Protein AF-A0A2D6JGN4-F1 (afdb_monomer)

pLDDT: mean 92.51, std 5.11, range [67.5, 97.12]

Foldseek 3Di:
DDPVLLVVLLVVLLVDPVLLVLLLVLLPPPVDDLVRSLVSSLVVCVVVVHDVSNNVCSVVSNDVVSSVVSNVSSVVSD

Sequence (78 aa):
MNEDELVDVLLVLKENADLRDIFLKVLEQASFSQQQRIAVLRNSLEQKKAPQEIIGFLKSLSDVHTANFVYTELKKAA

Nearest PDB structures (foldseek):
  6tml-assembly1_G2  TM=5.735E-01  e=2.221E+00  Toxoplasma gondii GT1
  5y0t-assembly1_A  TM=4.446E-01  e=1.128E+00  Thermotoga maritima
  5y0r-assembly1_A  TM=4.178E-01  e=9.524E-01  Thermotoga maritima
  6tmh-assembly1_G  TM=5.369E-01  e=3.297E+00  Toxoplasma gondii GT1
  5y0t-assembly2_C  TM=4.096E-01  e=1.583E+00  Thermotoga maritima

Secondary structure (DSSP, 8-state):
--HHHHHHHHHHHHH-HHHHHHHHHHHT-TTS-HHHHHHHHHHHHHHTT--HHHHHHTTGGGSHHHHHHHHHHHHTT-

Radius of gyration: 11.13 Å; Cα contacts (8 Å, |Δi|>4): 58; chains: 1; bounding box: 24×25×27 Å

Mean predicted aligned error: 2.87 Å

Solvent-accessible surface area (backbone atoms only — not comparable to full-atom values): 4477 Å² total; per-residue (Å²): 136,55,73,68,61,53,51,55,48,49,49,55,35,50,75,34,61,72,57,33,52,52,51,47,62,45,72,65,39,80,89,49,52,60,68,54,36,43,52,51,50,48,55,56,35,60,76,67,65,52,62,66,67,58,62,58,49,47,64,58,40,68,41,66,67,53,38,51,50,51,48,54,58,46,61,76,61,106

Structure (mmCIF, N/CA/C/O backbone):
data_AF-A0A2D6JGN4-F1
#
_entry.id   AF-A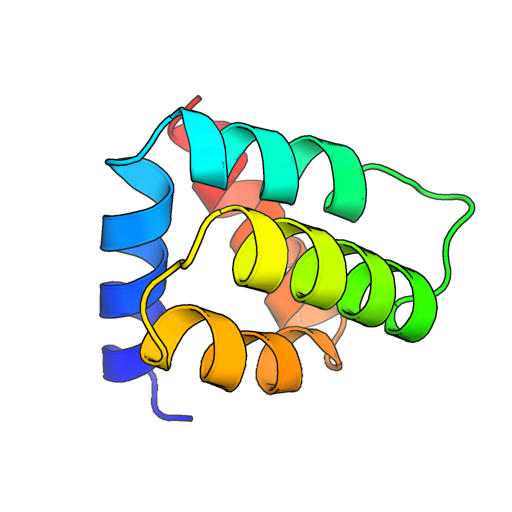0A2D6JGN4-F1
#
loop_
_atom_site.group_PDB
_atom_site.id
_atom_site.type_symbol
_atom_site.label_atom_id
_atom_site.label_alt_id
_atom_site.label_comp_id
_atom_site.label_asym_id
_atom_site.label_entity_id
_atom_site.label_seq_id
_atom_site.pdbx_PDB_ins_code
_atom_site.Cartn_x
_atom_site.Cartn_y
_atom_site.Cartn_z
_atom_site.occupancy
_atom_site.B_iso_or_equiv
_atom_site.auth_seq_id
_atom_site.auth_comp_id
_atom_site.auth_asym_id
_atom_site.auth_atom_id
_atom_site.pdbx_PDB_model_num
ATOM 1 N N . MET A 1 1 ? 13.235 -5.975 5.766 1.00 67.50 1 MET A N 1
ATOM 2 C CA . MET A 1 1 ? 11.864 -6.212 6.222 1.00 67.50 1 MET A CA 1
ATOM 3 C C . MET A 1 1 ? 11.658 -7.697 6.140 1.00 67.50 1 MET A C 1
ATOM 5 O O . MET A 1 1 ? 11.996 -8.274 5.109 1.00 67.50 1 MET A O 1
ATOM 9 N N . ASN A 1 2 ? 11.243 -8.296 7.237 1.00 76.88 2 ASN A N 1
ATOM 10 C CA . ASN A 1 2 ? 11.160 -9.743 7.371 1.00 76.88 2 ASN A CA 1
ATOM 11 C C . ASN A 1 2 ? 9.751 -10.188 6.941 1.00 76.88 2 ASN A C 1
ATOM 13 O O . ASN A 1 2 ? 8.855 -9.350 6.838 1.00 76.88 2 ASN A O 1
ATOM 17 N N . GLU A 1 3 ? 9.544 -11.474 6.649 1.00 77.06 3 GLU A N 1
ATOM 18 C CA . GLU A 1 3 ? 8.232 -11.966 6.188 1.00 77.06 3 GLU A CA 1
ATOM 19 C C . GLU A 1 3 ? 7.115 -11.677 7.205 1.00 77.06 3 GLU A C 1
ATOM 21 O O . GLU A 1 3 ? 6.036 -11.245 6.807 1.00 77.06 3 GLU A O 1
ATOM 26 N N . ASP A 1 4 ? 7.404 -11.793 8.503 1.00 82.12 4 ASP A N 1
ATOM 27 C CA . ASP A 1 4 ? 6.447 -11.501 9.580 1.00 82.12 4 ASP A CA 1
ATOM 28 C C . ASP A 1 4 ? 5.958 -10.040 9.547 1.00 82.12 4 ASP A C 1
ATOM 30 O O . ASP A 1 4 ? 4.760 -9.773 9.609 1.00 82.12 4 ASP A O 1
ATOM 34 N N . GLU A 1 5 ? 6.866 -9.083 9.322 1.00 83.69 5 GLU A N 1
ATOM 35 C CA . GLU A 1 5 ? 6.523 -7.654 9.234 1.00 83.69 5 GLU A CA 1
ATOM 36 C C . GLU A 1 5 ? 5.634 -7.352 8.012 1.00 83.69 5 GLU A C 1
ATOM 38 O O . GLU A 1 5 ? 4.784 -6.461 8.055 1.00 83.69 5 GLU A O 1
ATOM 43 N N . LEU A 1 6 ? 5.815 -8.087 6.906 1.00 85.69 6 LEU A N 1
ATOM 44 C CA . LEU A 1 6 ? 4.956 -7.962 5.726 1.00 85.69 6 LEU A CA 1
ATOM 45 C C . LEU A 1 6 ? 3.537 -8.455 6.022 1.00 85.69 6 LEU A C 1
ATOM 47 O O . LEU A 1 6 ? 2.569 -7.831 5.583 1.00 85.69 6 LEU A O 1
ATOM 51 N N . VAL A 1 7 ? 3.426 -9.579 6.731 1.00 89.44 7 VAL A N 1
ATOM 52 C CA . VAL A 1 7 ? 2.143 -10.187 7.095 1.00 89.44 7 VAL A CA 1
ATOM 53 C C . VAL A 1 7 ? 1.353 -9.251 8.002 1.00 89.44 7 VAL A C 1
ATOM 55 O O . VAL A 1 7 ? 0.193 -8.970 7.697 1.00 89.44 7 VAL A O 1
ATOM 58 N N . ASP A 1 8 ? 1.984 -8.701 9.037 1.00 91.19 8 ASP A N 1
ATOM 59 C CA . ASP A 1 8 ? 1.332 -7.783 9.975 1.00 91.19 8 ASP A CA 1
ATOM 60 C C . ASP A 1 8 ? 0.799 -6.534 9.264 1.00 91.19 8 ASP A C 1
ATOM 62 O O . ASP A 1 8 ? -0.368 -6.162 9.414 1.00 91.19 8 ASP A O 1
ATOM 66 N N . VAL A 1 9 ? 1.611 -5.920 8.397 1.00 92.50 9 VAL A N 1
ATOM 67 C CA . VAL A 1 9 ? 1.171 -4.747 7.630 1.00 92.50 9 VAL A CA 1
ATOM 68 C C . VAL A 1 9 ? 0.040 -5.103 6.666 1.00 92.50 9 VAL A C 1
ATOM 70 O O . VAL A 1 9 ? -0.915 -4.336 6.534 1.00 92.50 9 VAL A O 1
ATOM 73 N N . LEU A 1 10 ? 0.101 -6.260 6.002 1.00 93.81 10 LEU A N 1
ATOM 74 C CA . LEU A 1 10 ? -0.981 -6.706 5.125 1.00 93.81 10 LEU A CA 1
ATOM 75 C C . LEU A 1 10 ? -2.284 -6.934 5.888 1.00 93.81 10 LEU A C 1
ATOM 77 O O . LEU A 1 10 ? -3.337 -6.589 5.358 1.00 93.81 10 LEU A O 1
ATOM 81 N N . LEU A 1 11 ? -2.237 -7.479 7.104 1.00 94.31 11 LEU A N 1
ATOM 82 C CA . LEU A 1 11 ? -3.422 -7.631 7.949 1.00 94.31 11 LEU A CA 1
ATOM 83 C C . LEU A 1 11 ? -4.037 -6.266 8.269 1.00 94.31 11 LEU A C 1
ATOM 85 O O . LEU A 1 11 ? -5.213 -6.050 7.976 1.00 94.31 11 LEU A O 1
ATOM 89 N N . VAL A 1 12 ? -3.227 -5.309 8.732 1.00 93.94 12 VAL A N 1
ATOM 90 C CA . VAL A 1 12 ? -3.696 -3.944 9.029 1.00 93.94 12 VAL A CA 1
ATOM 91 C C . VAL A 1 12 ? -4.316 -3.282 7.795 1.00 93.94 12 VAL A C 1
ATOM 93 O O . VAL A 1 12 ? -5.384 -2.673 7.877 1.00 93.94 12 VAL A O 1
ATOM 96 N N . LEU A 1 13 ? -3.675 -3.410 6.630 1.00 95.06 13 LEU A N 1
ATOM 97 C CA . LEU A 1 13 ? -4.199 -2.863 5.379 1.00 95.06 13 LEU A CA 1
ATOM 98 C C . LEU A 1 13 ? -5.482 -3.570 4.926 1.00 95.06 13 LEU A C 1
ATOM 100 O O . LEU A 1 13 ? -6.346 -2.916 4.358 1.00 95.06 13 LEU A O 1
ATOM 104 N N . LYS A 1 14 ? -5.636 -4.878 5.162 1.00 94.94 14 LYS A N 1
ATOM 105 C CA . LYS A 1 14 ? -6.850 -5.629 4.801 1.00 94.94 14 LYS A CA 1
ATOM 106 C C . LYS A 1 14 ? -8.036 -5.267 5.692 1.00 94.94 14 LYS A C 1
ATOM 108 O O . LYS A 1 14 ? -9.147 -5.167 5.173 1.00 94.94 14 LYS A O 1
ATOM 113 N N . GLU A 1 15 ? -7.806 -5.059 6.985 1.00 94.69 15 GLU A N 1
ATOM 114 C CA . GLU A 1 15 ? -8.842 -4.723 7.972 1.00 94.69 15 GLU A CA 1
ATOM 115 C C . GLU A 1 15 ? -9.273 -3.250 7.907 1.00 94.69 15 GLU A C 1
ATOM 117 O O . GLU A 1 15 ? -10.410 -2.914 8.238 1.00 94.69 15 GLU A O 1
ATOM 122 N N . ASN A 1 16 ? -8.394 -2.361 7.438 1.00 93.94 16 ASN A N 1
ATOM 123 C CA . ASN A 1 16 ? -8.686 -0.939 7.305 1.00 93.94 16 ASN A CA 1
ATOM 124 C C . ASN A 1 16 ? -9.071 -0.574 5.860 1.00 93.94 16 ASN A C 1
ATOM 126 O O . ASN A 1 16 ? -8.206 -0.285 5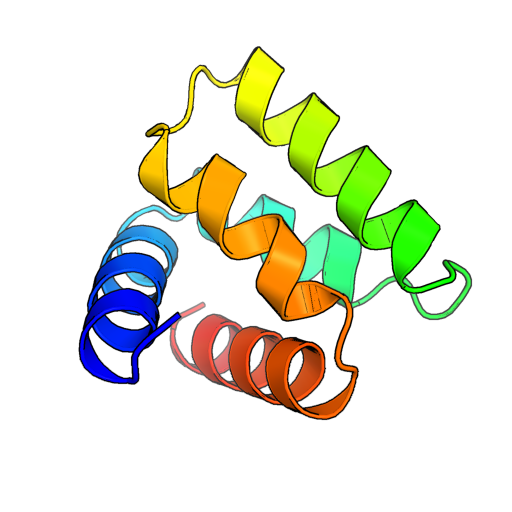.033 1.00 93.94 16 ASN A O 1
ATOM 130 N N . ALA A 1 17 ? -10.377 -0.544 5.571 1.00 93.38 17 ALA A N 1
ATOM 131 C CA . ALA A 1 17 ? -10.911 -0.260 4.232 1.00 93.38 17 ALA A CA 1
ATOM 132 C C . ALA A 1 17 ? -10.393 1.062 3.631 1.00 93.38 17 ALA A C 1
ATOM 134 O O . ALA A 1 17 ? -10.022 1.108 2.461 1.00 93.38 17 ALA A O 1
ATOM 135 N N . ASP A 1 18 ? -10.281 2.115 4.443 1.00 93.56 18 ASP A N 1
ATOM 136 C CA . ASP A 1 18 ? -9.765 3.417 4.013 1.00 93.56 18 ASP A CA 1
ATOM 137 C C . ASP A 1 18 ? -8.318 3.334 3.508 1.00 93.56 18 ASP A C 1
ATOM 139 O O . ASP A 1 18 ? -7.968 3.921 2.480 1.00 93.56 18 ASP A O 1
ATOM 143 N N . LEU A 1 19 ? -7.457 2.631 4.249 1.00 94.38 19 LEU A N 1
ATOM 144 C CA . LEU A 1 19 ? -6.061 2.442 3.864 1.00 94.38 19 LEU A CA 1
ATOM 145 C C . LEU A 1 19 ? -5.954 1.496 2.670 1.00 94.38 19 LEU A C 1
ATOM 147 O O . LEU A 1 19 ? -5.226 1.796 1.724 1.00 94.38 19 LEU A O 1
ATOM 151 N N . ARG A 1 20 ? -6.720 0.402 2.670 1.00 96.25 20 ARG A N 1
ATOM 152 C CA . ARG A 1 20 ? -6.803 -0.541 1.551 1.00 96.25 20 ARG A CA 1
ATOM 153 C C . ARG A 1 20 ? -7.107 0.169 0.240 1.00 96.25 20 ARG A C 1
ATOM 155 O O . ARG A 1 20 ? -6.384 -0.012 -0.738 1.00 96.25 20 ARG A O 1
ATOM 162 N N . ASP A 1 21 ? -8.131 1.014 0.237 1.00 96.00 21 ASP A N 1
ATOM 163 C CA . ASP A 1 21 ? -8.585 1.728 -0.951 1.00 96.00 21 ASP A CA 1
ATOM 164 C C . ASP A 1 21 ? -7.535 2.713 -1.462 1.00 96.00 21 ASP A C 1
ATOM 166 O O . ASP A 1 21 ? -7.355 2.851 -2.673 1.00 96.00 21 ASP A O 1
ATOM 170 N N . ILE A 1 22 ? -6.809 3.382 -0.561 1.00 95.94 22 ILE A N 1
ATOM 171 C CA . ILE A 1 22 ? -5.676 4.237 -0.936 1.00 95.94 22 ILE A CA 1
ATOM 172 C C . ILE A 1 22 ? -4.598 3.409 -1.632 1.00 95.94 22 ILE A C 1
ATOM 174 O O . ILE A 1 22 ? -4.141 3.782 -2.715 1.00 95.94 22 ILE A O 1
ATOM 178 N N . PHE A 1 23 ? -4.207 2.282 -1.036 1.00 96.62 23 PHE A N 1
ATOM 179 C CA . PHE A 1 23 ? -3.184 1.415 -1.609 1.00 96.62 23 PHE A CA 1
ATOM 180 C C . PHE A 1 23 ? -3.596 0.884 -2.979 1.00 96.62 23 PHE A C 1
ATOM 182 O O . PHE A 1 23 ? -2.824 1.008 -3.929 1.00 96.62 23 PHE A O 1
ATOM 189 N N . LEU A 1 24 ? -4.816 0.365 -3.113 1.00 97.12 24 LEU A N 1
ATOM 190 C CA . LEU A 1 24 ? -5.332 -0.143 -4.382 1.00 97.12 24 LEU A CA 1
ATOM 191 C C . LEU A 1 24 ? -5.368 0.947 -5.455 1.00 97.12 24 LEU A C 1
ATOM 193 O O . LEU A 1 24 ? -4.806 0.749 -6.533 1.00 97.12 24 LEU A O 1
ATOM 197 N N . LYS A 1 25 ? -5.938 2.121 -5.147 1.00 96.50 25 LYS A N 1
ATOM 198 C CA . LYS A 1 25 ? -6.035 3.239 -6.099 1.00 96.50 25 LYS A CA 1
ATOM 199 C C . LYS A 1 25 ? -4.678 3.665 -6.634 1.00 96.50 25 LYS A C 1
ATOM 201 O O . LYS A 1 25 ? -4.578 3.963 -7.821 1.00 96.50 25 LYS A O 1
ATOM 206 N N . VAL A 1 26 ? -3.654 3.719 -5.778 1.00 96.81 26 VAL A N 1
ATOM 207 C CA . VAL A 1 26 ? -2.312 4.171 -6.169 1.00 96.81 26 VAL A CA 1
ATOM 208 C C . VAL A 1 26 ? -1.528 3.072 -6.888 1.00 96.81 26 VAL A C 1
ATOM 210 O O . VAL A 1 26 ? -0.882 3.355 -7.896 1.00 96.81 26 VAL A O 1
ATOM 213 N N . LEU A 1 27 ? -1.585 1.825 -6.411 1.00 95.06 27 LEU A N 1
ATOM 214 C CA . LEU A 1 27 ? -0.869 0.705 -7.032 1.00 95.06 27 LEU A CA 1
ATOM 215 C C . LEU A 1 27 ? -1.429 0.347 -8.417 1.00 95.06 27 LEU A C 1
ATOM 217 O O . LEU A 1 27 ? -0.670 -0.083 -9.283 1.00 95.06 27 LEU A O 1
ATOM 221 N N . GLU A 1 28 ? -2.717 0.598 -8.660 1.00 95.00 28 GLU A N 1
ATOM 222 C CA . GLU A 1 28 ? -3.361 0.396 -9.963 1.00 95.00 28 GLU A CA 1
ATOM 223 C C . GLU A 1 28 ? -3.001 1.477 -11.004 1.00 95.00 28 GLU A C 1
ATOM 225 O O . GLU A 1 28 ? -3.226 1.281 -12.199 1.00 95.00 28 GLU A O 1
ATOM 230 N N . GLN A 1 29 ? -2.389 2.603 -10.602 1.00 93.81 29 GLN A N 1
ATOM 231 C CA . GLN A 1 29 ? -1.981 3.659 -11.540 1.00 93.81 29 GLN A CA 1
ATOM 23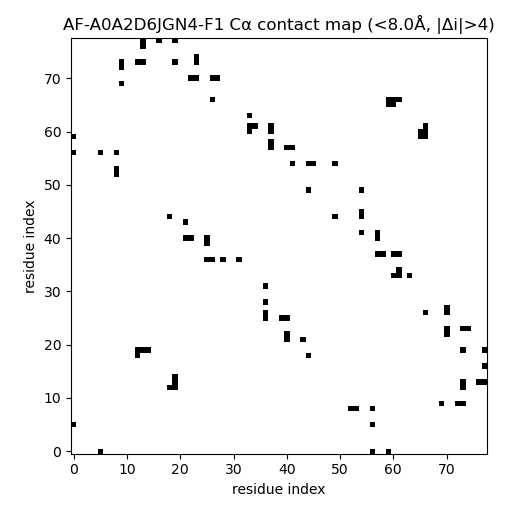2 C C . GLN A 1 29 ? -0.805 3.204 -12.411 1.00 93.81 29 GLN A C 1
ATOM 234 O O . GLN A 1 29 ? 0.365 3.409 -12.073 1.00 93.81 29 GLN A O 1
ATOM 239 N N . ALA A 1 30 ? -1.104 2.605 -13.564 1.00 87.75 30 ALA A N 1
ATOM 240 C CA . ALA A 1 30 ? -0.115 2.114 -14.528 1.00 87.75 30 ALA A CA 1
ATOM 241 C C . ALA A 1 30 ? 0.810 3.214 -15.084 1.00 87.75 30 ALA A C 1
ATOM 243 O O . ALA A 1 30 ? 1.943 2.925 -15.457 1.00 87.75 30 ALA A O 1
ATOM 244 N N . SER A 1 31 ? 0.351 4.469 -15.112 1.00 93.06 31 SER A N 1
ATOM 245 C CA . SER A 1 31 ? 1.132 5.623 -15.576 1.00 93.06 31 SER A CA 1
ATOM 246 C C . SER A 1 31 ? 2.192 6.091 -14.577 1.00 93.06 31 SER A C 1
ATOM 248 O O . SER A 1 31 ? 3.106 6.819 -14.962 1.00 93.06 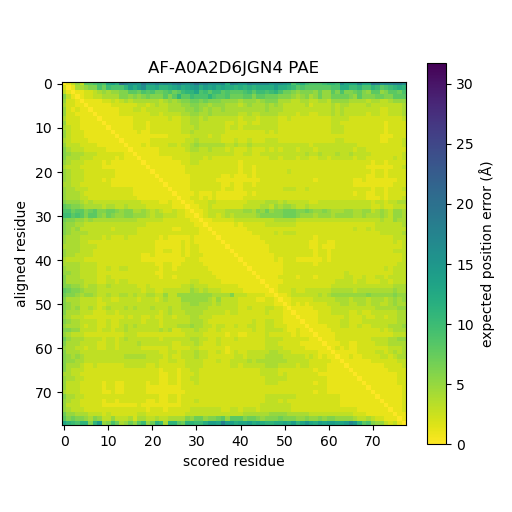31 SER A O 1
ATOM 250 N N . PHE A 1 32 ? 2.082 5.705 -13.302 1.00 93.62 32 PHE A N 1
ATOM 251 C CA . PHE A 1 32 ? 3.035 6.108 -12.274 1.00 93.62 32 PHE A CA 1
ATOM 252 C C . PHE A 1 32 ? 4.204 5.134 -12.210 1.00 93.62 32 PHE A C 1
ATOM 254 O O . PHE A 1 32 ? 4.024 3.916 -12.155 1.00 93.62 32 PHE A O 1
ATOM 261 N N . SER A 1 33 ? 5.412 5.686 -12.119 1.00 95.25 33 SER A N 1
ATOM 262 C CA . SER A 1 33 ? 6.579 4.914 -11.711 1.00 95.25 33 SER A CA 1
ATOM 263 C C . SER A 1 33 ? 6.420 4.430 -10.268 1.00 95.25 33 SER A C 1
ATOM 265 O O . SER A 1 33 ? 5.673 5.004 -9.468 1.00 95.25 33 SER A O 1
ATOM 267 N N . GLN A 1 3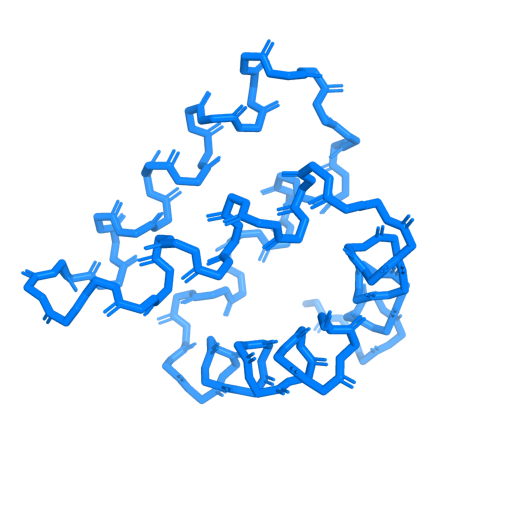4 ? 7.169 3.396 -9.888 1.00 93.88 34 GLN A N 1
ATOM 268 C CA . GLN A 1 34 ? 7.081 2.851 -8.535 1.00 93.88 34 GLN A CA 1
ATOM 269 C C . GLN A 1 34 ? 7.452 3.887 -7.458 1.00 93.88 34 GLN A C 1
ATOM 271 O O . GLN A 1 34 ? 6.796 3.973 -6.423 1.00 93.88 34 GLN A O 1
ATOM 276 N N . GLN A 1 35 ? 8.437 4.748 -7.732 1.00 95.12 35 GLN A N 1
ATOM 277 C CA . GLN A 1 35 ? 8.802 5.846 -6.832 1.00 95.12 35 GLN A CA 1
ATOM 278 C C . GLN A 1 35 ? 7.688 6.892 -6.698 1.00 95.12 35 GLN A C 1
ATOM 280 O O . GLN A 1 35 ? 7.449 7.386 -5.597 1.00 95.12 35 GLN A O 1
ATOM 285 N N . GLN A 1 36 ? 6.977 7.204 -7.788 1.00 96.31 36 GLN A N 1
ATOM 286 C CA . GLN A 1 36 ? 5.822 8.106 -7.742 1.00 96.31 36 GLN A CA 1
ATOM 287 C C . GLN A 1 36 ? 4.689 7.507 -6.905 1.00 96.31 36 GLN A C 1
ATOM 289 O O . GLN A 1 36 ? 4.145 8.197 -6.046 1.00 96.31 36 GLN A O 1
ATOM 294 N N . ARG A 1 37 ? 4.384 6.214 -7.082 1.00 96.50 37 ARG A N 1
ATOM 295 C CA . ARG A 1 37 ? 3.394 5.501 -6.255 1.00 96.50 37 ARG A CA 1
ATOM 296 C C . ARG A 1 37 ? 3.753 5.567 -4.773 1.00 96.50 37 ARG A C 1
ATOM 298 O O . ARG A 1 37 ? 2.913 5.932 -3.960 1.00 96.50 37 ARG A O 1
ATOM 305 N N . ILE A 1 38 ? 5.011 5.294 -4.425 1.00 96.62 38 ILE A N 1
ATOM 306 C CA . ILE A 1 38 ? 5.504 5.376 -3.041 1.00 96.62 38 ILE A CA 1
ATOM 307 C C . ILE A 1 38 ? 5.367 6.792 -2.475 1.00 96.62 38 ILE A C 1
ATOM 309 O O . ILE A 1 38 ? 4.923 6.951 -1.339 1.00 96.62 38 ILE A O 1
ATOM 313 N N . ALA A 1 39 ? 5.728 7.821 -3.246 1.00 96.75 39 ALA A N 1
ATOM 314 C CA . ALA A 1 39 ? 5.616 9.210 -2.808 1.00 96.75 39 ALA A CA 1
ATOM 315 C C . ALA A 1 39 ? 4.155 9.609 -2.544 1.00 96.75 39 ALA A C 1
ATOM 317 O O . ALA A 1 39 ? 3.853 10.222 -1.522 1.00 96.75 39 ALA A O 1
ATOM 318 N N . VAL A 1 40 ? 3.240 9.209 -3.431 1.00 97.12 40 VAL A N 1
ATOM 319 C CA . VAL A 1 40 ? 1.802 9.457 -3.271 1.00 97.12 40 VAL A CA 1
ATOM 320 C C . VAL A 1 40 ? 1.260 8.724 -2.045 1.00 97.12 40 VAL A C 1
ATOM 322 O O . VAL A 1 40 ? 0.603 9.350 -1.217 1.00 97.12 40 VAL A O 1
ATOM 325 N N . LEU A 1 41 ? 1.592 7.438 -1.877 1.00 97.12 41 LEU A N 1
ATOM 326 C CA . LEU A 1 41 ? 1.196 6.658 -0.701 1.00 97.12 41 LEU A CA 1
ATOM 327 C C . LEU A 1 41 ? 1.689 7.300 0.591 1.00 97.12 41 LEU A C 1
ATOM 329 O O . LEU A 1 41 ? 0.907 7.459 1.523 1.00 97.12 41 LEU A O 1
ATOM 333 N N . ARG A 1 42 ? 2.960 7.716 0.644 1.00 96.88 42 ARG A N 1
ATOM 334 C CA . ARG A 1 42 ? 3.526 8.381 1.822 1.00 96.88 42 ARG A CA 1
ATOM 335 C C . ARG A 1 42 ? 2.729 9.627 2.189 1.00 96.88 42 ARG A C 1
ATOM 337 O O . ARG A 1 42 ? 2.281 9.728 3.326 1.00 96.88 42 ARG A O 1
ATOM 344 N N . ASN A 1 43 ? 2.486 10.512 1.225 1.00 96.44 43 ASN A N 1
ATOM 345 C CA . ASN A 1 43 ? 1.726 11.738 1.462 1.00 96.44 43 ASN A CA 1
ATOM 346 C C . ASN A 1 43 ? 0.307 11.437 1.974 1.00 96.44 43 ASN A C 1
ATOM 348 O O . ASN A 1 43 ? -0.148 12.057 2.933 1.00 96.44 43 ASN A O 1
ATOM 352 N N . SER A 1 44 ? -0.394 10.469 1.371 1.00 96.19 44 SER A N 1
ATOM 353 C CA . SER A 1 44 ? -1.739 10.074 1.813 1.00 96.19 44 SER A CA 1
ATOM 354 C C . SER A 1 44 ? -1.748 9.478 3.224 1.00 96.19 44 SER A C 1
ATOM 356 O O . SER A 1 44 ? -2.661 9.750 4.006 1.00 96.19 44 SER A O 1
ATOM 358 N N . LEU A 1 45 ? -0.734 8.684 3.569 1.00 95.00 45 LEU A N 1
ATOM 359 C CA . LEU A 1 45 ? -0.610 8.040 4.876 1.00 95.00 45 LEU A CA 1
ATOM 360 C C . LEU A 1 45 ? -0.252 9.028 5.984 1.00 95.00 45 LEU A C 1
ATOM 362 O O . LEU A 1 45 ? -0.838 8.964 7.063 1.00 95.00 45 LEU A O 1
ATOM 366 N N . GLU A 1 46 ? 0.642 9.976 5.711 1.00 94.19 46 GLU A N 1
ATOM 367 C CA . GLU A 1 46 ? 0.981 11.055 6.643 1.00 94.19 46 GLU A CA 1
ATOM 368 C C . GLU A 1 46 ? -0.242 11.937 6.936 1.00 94.19 46 GLU A C 1
ATOM 370 O O . GLU A 1 46 ? -0.532 12.231 8.096 1.00 94.19 46 GLU A O 1
ATOM 375 N N . GLN A 1 47 ? -1.030 12.280 5.910 1.00 93.94 47 GLN A N 1
ATOM 376 C CA . GLN A 1 47 ? -2.275 13.041 6.077 1.00 93.94 47 GLN A CA 1
ATOM 377 C C . GLN A 1 47 ? -3.313 12.300 6.929 1.00 93.94 47 GLN A C 1
ATOM 379 O O . GLN A 1 47 ? -3.988 12.915 7.756 1.00 93.94 47 GLN A O 1
ATOM 384 N N . LYS A 1 48 ? -3.427 10.977 6.761 1.00 92.06 48 LYS A N 1
ATOM 385 C CA . LYS A 1 48 ? -4.316 10.130 7.569 1.00 92.06 48 LYS A CA 1
ATOM 386 C C . LYS A 1 48 ? -3.735 9.741 8.932 1.00 92.06 48 LYS A C 1
ATOM 388 O O . LYS A 1 48 ? -4.426 9.064 9.688 1.00 92.06 48 LYS A O 1
ATOM 393 N N . LYS A 1 49 ? -2.509 10.169 9.264 1.00 91.31 49 LYS A N 1
ATOM 394 C CA . LYS A 1 49 ? -1.784 9.767 10.483 1.00 91.31 49 LYS A CA 1
ATOM 395 C C . LYS A 1 49 ? -1.729 8.242 10.641 1.00 91.31 49 LYS A C 1
ATOM 397 O O . LYS A 1 49 ? -1.985 7.711 11.720 1.00 91.31 49 LYS A O 1
ATOM 402 N N . ALA A 1 50 ? -1.450 7.542 9.542 1.00 91.31 50 ALA A N 1
ATOM 403 C CA . ALA A 1 50 ? -1.346 6.090 9.543 1.00 91.31 50 ALA A CA 1
ATOM 404 C C . ALA A 1 50 ? -0.213 5.608 10.475 1.00 91.31 50 ALA A C 1
ATOM 406 O O . ALA A 1 50 ? 0.751 6.349 10.695 1.00 91.31 50 ALA A O 1
ATOM 407 N N . PRO A 1 51 ? -0.294 4.369 10.997 1.00 90.50 51 PRO A N 1
ATOM 408 C CA . PRO A 1 51 ? 0.765 3.787 11.812 1.00 90.50 51 PRO A CA 1
ATOM 409 C C . PRO A 1 51 ? 2.142 3.864 11.142 1.00 90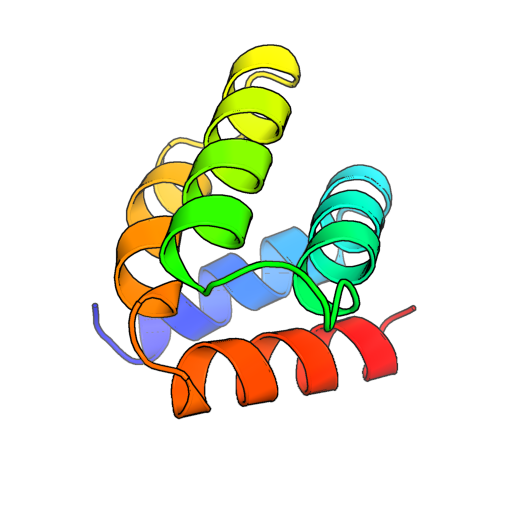.50 51 PRO A C 1
ATOM 411 O O . PRO A 1 51 ? 2.284 3.640 9.936 1.00 90.50 51 PRO A O 1
ATOM 414 N N . GLN A 1 52 ? 3.172 4.139 11.944 1.00 88.88 52 GLN A N 1
ATOM 415 C CA . GLN A 1 52 ? 4.546 4.315 11.464 1.00 88.88 52 GLN A CA 1
ATOM 416 C C . GLN A 1 52 ? 5.087 3.068 10.747 1.00 88.88 52 GLN A C 1
ATOM 418 O O . GLN A 1 52 ? 5.883 3.186 9.815 1.00 88.88 52 GLN A O 1
ATOM 423 N N . GLU A 1 53 ? 4.628 1.882 11.142 1.00 90.00 53 GLU A N 1
ATOM 424 C CA . GLU A 1 53 ? 4.955 0.596 10.516 1.00 90.00 53 GLU A CA 1
ATOM 425 C C . GLU A 1 53 ? 4.548 0.567 9.035 1.00 90.00 53 GLU A C 1
ATOM 427 O O . GLU A 1 53 ? 5.343 0.177 8.180 1.00 90.00 53 GLU A O 1
ATOM 432 N N . ILE A 1 54 ? 3.369 1.105 8.700 1.00 91.62 54 ILE A N 1
ATOM 43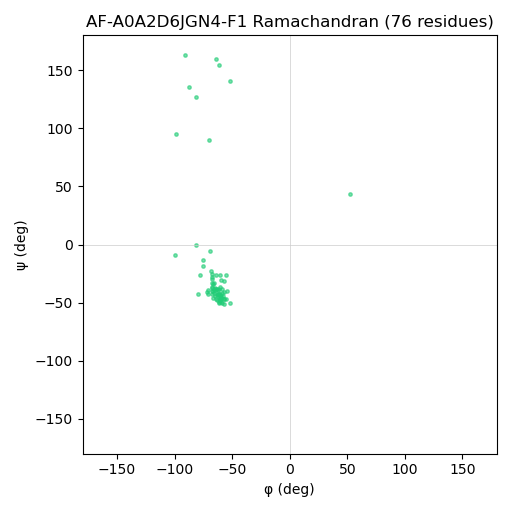3 C CA . ILE A 1 54 ? 2.886 1.203 7.313 1.00 91.62 54 ILE A CA 1
ATOM 434 C C . ILE A 1 54 ? 3.747 2.186 6.510 1.00 91.62 54 ILE A C 1
ATOM 436 O O . ILE A 1 54 ? 4.054 1.949 5.341 1.00 91.62 54 ILE A O 1
ATOM 440 N N . ILE A 1 55 ? 4.185 3.283 7.133 1.00 89.50 55 ILE A N 1
ATOM 441 C CA . ILE A 1 55 ? 5.085 4.254 6.493 1.00 89.50 55 ILE A CA 1
ATOM 442 C C . ILE A 1 55 ? 6.462 3.620 6.233 1.00 89.50 55 ILE A C 1
ATOM 444 O O . ILE A 1 55 ? 7.053 3.829 5.167 1.00 89.50 55 ILE A O 1
ATOM 448 N N . GLY A 1 56 ? 6.967 2.825 7.181 1.00 89.62 56 GLY A N 1
ATOM 449 C CA . GLY A 1 56 ? 8.203 2.054 7.039 1.00 89.62 56 GLY A CA 1
ATOM 450 C C . GLY A 1 56 ? 8.124 1.029 5.907 1.00 89.62 56 GLY A C 1
ATOM 451 O O . GLY A 1 56 ? 9.042 0.946 5.084 1.00 89.62 56 GLY A O 1
ATOM 452 N N . PHE A 1 57 ? 6.990 0.333 5.813 1.00 92.44 57 PHE A N 1
ATOM 453 C CA . PHE A 1 57 ? 6.690 -0.668 4.792 1.00 92.44 57 PHE A CA 1
ATOM 454 C C . PHE A 1 57 ? 6.781 -0.137 3.356 1.00 92.44 57 PHE A C 1
ATOM 456 O O . PHE A 1 57 ? 7.210 -0.864 2.459 1.00 92.44 57 PHE A O 1
ATOM 463 N N . LEU A 1 58 ? 6.479 1.145 3.118 1.00 93.62 58 LEU A N 1
ATOM 464 C CA . LEU A 1 58 ? 6.543 1.731 1.773 1.00 93.62 58 LEU A CA 1
ATOM 465 C C . LEU A 1 58 ? 7.906 1.568 1.088 1.00 93.62 58 LEU A C 1
ATOM 467 O O . LEU A 1 58 ? 7.972 1.552 -0.138 1.00 93.62 58 LEU A O 1
ATOM 471 N N . LYS A 1 59 ? 9.001 1.438 1.851 1.00 90.38 59 LYS A N 1
ATOM 472 C CA . LYS A 1 59 ? 10.331 1.178 1.279 1.00 90.38 59 LYS A CA 1
ATOM 473 C C . LYS A 1 59 ? 10.369 -0.151 0.521 1.00 90.38 59 LYS A C 1
ATOM 475 O O . LYS A 1 59 ? 10.975 -0.212 -0.548 1.00 90.38 59 LYS A O 1
ATOM 480 N N . SER A 1 60 ? 9.686 -1.172 1.035 1.00 90.75 60 SER A N 1
ATOM 481 C CA . SER A 1 60 ? 9.613 -2.515 0.449 1.00 90.75 60 SER A CA 1
ATOM 482 C C . SER A 1 60 ? 8.850 -2.531 -0.874 1.00 90.75 60 SER A C 1
ATOM 484 O O . SER A 1 60 ? 9.151 -3.336 -1.747 1.00 90.75 60 SER A O 1
ATOM 486 N N . LEU A 1 61 ? 7.942 -1.573 -1.088 1.00 93.31 61 LEU A N 1
ATOM 487 C CA . LEU A 1 61 ? 7.259 -1.404 -2.372 1.00 93.31 61 LEU A CA 1
ATOM 488 C C . LEU A 1 61 ? 8.181 -0.914 -3.493 1.00 93.31 61 LEU A C 1
ATOM 490 O O . LEU A 1 61 ? 7.726 -0.820 -4.627 1.00 93.31 61 LEU A O 1
ATOM 494 N N . SER A 1 62 ? 9.445 -0.572 -3.224 1.00 92.56 62 SER A N 1
ATOM 495 C CA . SER A 1 62 ? 10.398 -0.233 -4.293 1.00 92.56 62 SER A CA 1
ATOM 496 C C . SER A 1 62 ? 10.670 -1.432 -5.205 1.00 92.56 62 SER A C 1
ATOM 498 O O . SER A 1 62 ? 10.989 -1.245 -6.378 1.00 92.56 62 SER A O 1
ATOM 500 N N . ASP A 1 63 ? 10.516 -2.650 -4.678 1.00 91.94 63 ASP A N 1
ATOM 501 C CA . ASP A 1 63 ? 10.519 -3.876 -5.464 1.00 91.94 63 ASP A CA 1
ATOM 502 C C . ASP A 1 63 ? 9.139 -4.121 -6.097 1.00 91.94 63 ASP A C 1
ATOM 504 O O . ASP A 1 63 ? 8.099 -4.145 -5.431 1.00 91.94 63 ASP A O 1
ATOM 508 N N . VAL A 1 64 ? 9.139 -4.326 -7.415 1.00 90.25 64 VAL A N 1
ATOM 509 C CA . VAL A 1 64 ? 7.917 -4.497 -8.212 1.00 90.25 64 VAL A CA 1
ATOM 510 C C . VAL A 1 64 ? 7.199 -5.804 -7.868 1.00 90.25 64 VAL A C 1
ATOM 512 O O . VAL A 1 64 ? 5.969 -5.838 -7.890 1.00 90.25 64 VAL A O 1
ATOM 515 N N . HIS A 1 65 ? 7.928 -6.866 -7.509 1.00 92.06 65 HIS A N 1
ATOM 516 C CA . HIS A 1 65 ? 7.309 -8.140 -7.131 1.00 92.06 65 HIS A CA 1
ATOM 517 C C . HIS A 1 65 ? 6.523 -7.994 -5.830 1.00 92.06 65 HIS A C 1
ATOM 519 O O . HIS A 1 65 ? 5.356 -8.379 -5.769 1.00 92.06 65 HIS A O 1
ATOM 525 N N . THR A 1 66 ? 7.123 -7.346 -4.833 1.00 91.94 66 THR A N 1
ATOM 526 C CA . THR A 1 66 ? 6.483 -7.014 -3.558 1.00 91.94 66 THR A CA 1
ATOM 527 C C . THR A 1 66 ? 5.253 -6.137 -3.777 1.00 91.94 66 THR A C 1
ATOM 529 O O . THR A 1 66 ? 4.186 -6.425 -3.242 1.00 91.94 66 THR A O 1
ATOM 532 N N . ALA A 1 67 ? 5.351 -5.103 -4.616 1.00 94.12 67 ALA A N 1
ATOM 533 C CA . ALA A 1 67 ? 4.214 -4.236 -4.916 1.00 94.12 67 ALA A CA 1
ATOM 534 C C . ALA A 1 67 ? 3.046 -4.978 -5.590 1.00 94.12 67 ALA A C 1
ATOM 536 O O . ALA A 1 67 ? 1.891 -4.783 -5.208 1.00 94.12 67 ALA A O 1
ATOM 537 N N . ASN A 1 68 ? 3.340 -5.858 -6.551 1.00 94.50 68 ASN A N 1
ATOM 538 C CA . ASN A 1 68 ? 2.330 -6.673 -7.227 1.00 94.50 68 ASN A CA 1
ATOM 539 C C . ASN A 1 68 ? 1.693 -7.701 -6.286 1.00 94.50 68 ASN A C 1
ATOM 541 O O . ASN A 1 68 ? 0.477 -7.908 -6.333 1.00 94.50 68 ASN A O 1
ATOM 545 N N . PHE A 1 69 ? 2.495 -8.327 -5.421 1.00 94.56 69 PHE A N 1
ATOM 546 C CA . PHE A 1 69 ? 2.008 -9.235 -4.388 1.00 94.56 69 PHE A CA 1
ATOM 547 C C . PHE A 1 69 ? 1.035 -8.516 -3.451 1.00 94.56 69 PHE A C 1
ATOM 549 O O . PHE A 1 69 ? -0.097 -8.959 -3.280 1.00 94.56 69 PHE A O 1
ATOM 556 N N . VAL A 1 70 ? 1.431 -7.352 -2.933 1.00 95.00 70 VAL A N 1
ATOM 557 C CA . VAL A 1 70 ? 0.609 -6.534 -2.032 1.00 95.00 70 VAL A CA 1
ATOM 558 C C . VAL A 1 70 ? -0.686 -6.108 -2.711 1.00 95.00 70 VAL A C 1
ATOM 560 O O . VAL A 1 70 ? -1.755 -6.308 -2.144 1.00 95.00 70 VAL A O 1
ATOM 563 N N . TYR A 1 71 ? -0.628 -5.595 -3.943 1.00 96.12 71 TYR A N 1
ATOM 564 C CA . TYR A 1 71 ? -1.832 -5.249 -4.705 1.00 96.12 71 TYR A CA 1
ATOM 565 C C . TYR A 1 71 ? -2.782 -6.445 -4.843 1.00 96.12 71 TYR A C 1
ATOM 567 O O . TYR A 1 71 ? -3.977 -6.325 -4.575 1.00 96.12 71 TYR A O 1
ATOM 575 N N . THR A 1 72 ? -2.248 -7.610 -5.213 1.00 96.44 72 THR A N 1
ATOM 576 C CA . THR A 1 72 ? -3.033 -8.839 -5.381 1.00 96.44 72 THR A CA 1
ATOM 577 C C . THR A 1 72 ? -3.689 -9.265 -4.070 1.00 96.44 72 THR A C 1
ATOM 579 O O . THR A 1 72 ? -4.873 -9.594 -4.049 1.00 96.44 72 THR A O 1
ATOM 582 N N . GLU A 1 73 ? -2.944 -9.230 -2.967 1.00 96.12 73 GLU A N 1
ATOM 583 C CA . GLU A 1 73 ? -3.447 -9.593 -1.644 1.00 96.12 73 GLU A CA 1
ATOM 584 C C . GLU A 1 73 ? -4.520 -8.633 -1.135 1.00 96.12 73 GLU A C 1
AT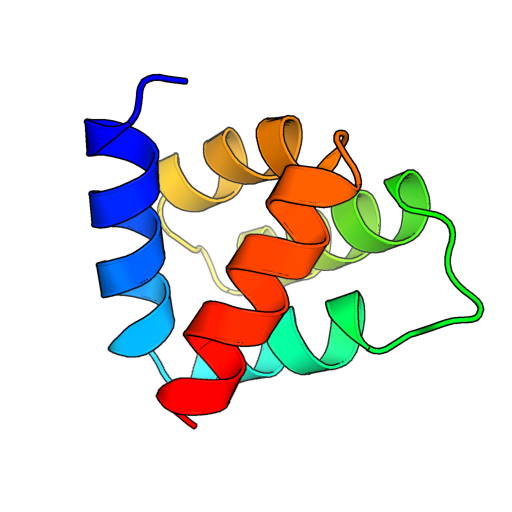OM 586 O O . GLU A 1 73 ? -5.530 -9.079 -0.591 1.00 96.12 73 GLU A O 1
ATOM 591 N N . LEU A 1 74 ? -4.346 -7.327 -1.339 1.00 96.31 74 LEU A N 1
ATOM 592 C CA . LEU A 1 74 ? -5.348 -6.333 -0.960 1.00 96.31 74 LEU A CA 1
ATOM 593 C C . LEU A 1 74 ? -6.612 -6.450 -1.816 1.00 96.31 74 LEU A C 1
ATOM 595 O O . LEU A 1 74 ? -7.714 -6.316 -1.290 1.00 96.31 74 LEU A O 1
ATOM 599 N N . LYS A 1 75 ? -6.472 -6.765 -3.109 1.00 95.81 75 LYS A N 1
ATOM 600 C CA . LYS A 1 75 ? -7.604 -6.926 -4.030 1.00 95.81 75 LYS A CA 1
ATOM 601 C C . LYS A 1 75 ? -8.472 -8.140 -3.699 1.00 95.81 75 LYS A C 1
ATOM 603 O O . LYS A 1 75 ? -9.667 -8.100 -3.943 1.00 95.81 75 LYS A O 1
ATOM 608 N N . LYS A 1 76 ? -7.900 -9.200 -3.116 1.00 94.62 76 LYS A N 1
ATOM 609 C CA . LYS A 1 76 ? -8.667 -10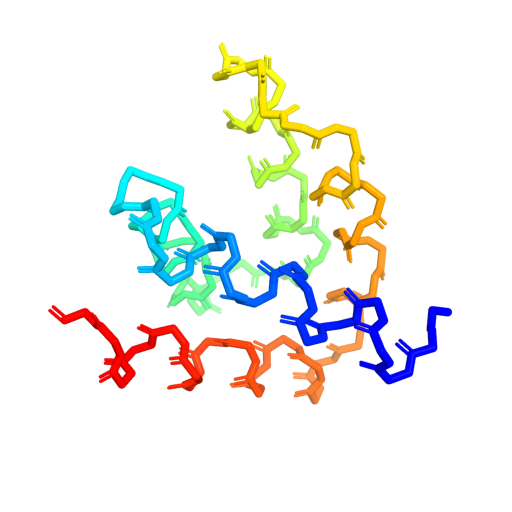.360 -2.616 1.00 94.62 76 LYS A CA 1
ATOM 610 C C . LYS A 1 76 ? -9.534 -10.035 -1.396 1.00 94.62 76 LYS A C 1
ATOM 612 O O . LYS A 1 76 ? -10.457 -10.785 -1.104 1.00 94.62 76 LYS A O 1
ATOM 617 N N . ALA A 1 77 ? -9.184 -8.985 -0.654 1.00 89.62 77 ALA A N 1
ATOM 618 C CA . ALA A 1 77 ? -9.857 -8.594 0.582 1.00 89.62 77 ALA A CA 1
ATOM 619 C C . ALA A 1 77 ? -10.860 -7.440 0.398 1.00 89.62 77 ALA A C 1
ATOM 621 O O . ALA A 1 77 ? -11.567 -7.112 1.353 1.00 89.62 77 ALA A O 1
ATOM 622 N N . ALA A 1 78 ? -10.875 -6.806 -0.779 1.00 79.75 78 ALA A N 1
ATOM 623 C CA . ALA A 1 78 ? -11.772 -5.711 -1.149 1.00 79.75 78 ALA A CA 1
ATOM 624 C C . ALA A 1 78 ? -13.103 -6.232 -1.698 1.00 79.75 78 ALA A C 1
ATOM 626 O O . ALA A 1 78 ? -14.135 -5.640 -1.313 1.00 79.75 78 ALA A O 1
#